Protein AF-A0A960T997-F1 (afdb_monomer_lite)

Structure (mmCIF, N/CA/C/O backbone):
data_AF-A0A960T997-F1
#
_entry.id   AF-A0A960T997-F1
#
loop_
_atom_site.group_PDB
_atom_site.id
_atom_site.type_symbol
_atom_site.label_atom_id
_atom_site.label_alt_id
_atom_site.label_comp_id
_atom_site.label_asym_id
_atom_site.label_entity_id
_atom_site.label_seq_id
_atom_site.pdbx_PDB_ins_code
_atom_site.Cartn_x
_atom_site.Cartn_y
_atom_site.Cartn_z
_atom_site.occupancy
_atom_site.B_iso_or_equiv
_atom_site.auth_seq_id
_atom_site.auth_comp_id
_atom_site.auth_asym_id
_atom_site.auth_atom_id
_atom_site.pdbx_PDB_model_num
ATOM 1 N N . ILE A 1 1 ? -21.407 12.676 2.598 1.00 53.62 1 ILE A N 1
ATOM 2 C CA . ILE A 1 1 ? -20.716 12.874 3.896 1.00 53.62 1 ILE A CA 1
ATOM 3 C C . ILE A 1 1 ? -20.588 14.382 4.085 1.00 53.62 1 ILE A C 1
ATOM 5 O O . ILE A 1 1 ? -20.083 15.021 3.170 1.00 53.62 1 ILE A O 1
ATOM 9 N N . SER A 1 2 ? -21.159 14.974 5.143 1.00 52.00 2 SER A N 1
ATOM 10 C CA . SER A 1 2 ? -21.039 16.430 5.353 1.00 52.00 2 SER A CA 1
ATOM 11 C C . SER A 1 2 ? -19.578 16.793 5.656 1.00 52.00 2 SER A C 1
ATOM 13 O O . SER A 1 2 ? -18.832 15.952 6.157 1.00 52.00 2 SER A O 1
ATOM 15 N N . ALA A 1 3 ? -19.161 18.021 5.343 1.00 58.75 3 ALA A N 1
ATOM 16 C CA . ALA A 1 3 ? -17.779 18.471 5.541 1.00 58.75 3 ALA A CA 1
ATOM 17 C C . ALA A 1 3 ? -17.319 18.430 7.017 1.00 58.75 3 ALA A C 1
ATOM 19 O O . ALA A 1 3 ? -16.116 18.338 7.264 1.00 58.75 3 ALA A O 1
ATOM 20 N N . ASP A 1 4 ? -18.272 18.418 7.957 1.00 65.69 4 ASP A N 1
ATOM 21 C CA . ASP A 1 4 ? -18.051 18.455 9.408 1.00 65.69 4 ASP A CA 1
ATOM 22 C C . ASP A 1 4 ? -18.004 17.076 10.084 1.00 65.69 4 ASP A C 1
ATOM 24 O O . ASP A 1 4 ? -17.748 16.995 11.285 1.00 65.69 4 ASP A O 1
ATOM 28 N N . LYS A 1 5 ? -18.252 15.972 9.363 1.00 75.50 5 LYS A N 1
ATOM 29 C CA . LYS A 1 5 ? -18.094 14.637 9.963 1.00 75.50 5 LYS A CA 1
ATOM 30 C C . LYS A 1 5 ? -16.604 14.299 10.102 1.00 75.50 5 LYS A C 1
ATOM 32 O O . LYS A 1 5 ? -15.865 14.350 9.117 1.00 75.50 5 LYS A O 1
ATOM 37 N N . ASP A 1 6 ? -16.178 13.923 11.314 1.00 88.44 6 ASP A N 1
ATOM 38 C CA . ASP A 1 6 ? -14.849 13.348 11.582 1.00 88.44 6 ASP A CA 1
ATOM 39 C C . ASP A 1 6 ? -14.784 11.952 10.953 1.00 88.44 6 ASP A C 1
ATOM 41 O O . ASP A 1 6 ? -15.118 10.941 11.574 1.00 88.44 6 ASP A O 1
ATOM 45 N N . VAL A 1 7 ? -14.439 11.929 9.665 1.00 92.00 7 VAL A N 1
ATOM 46 C CA . VAL A 1 7 ? -14.219 10.707 8.897 1.00 92.00 7 VAL A CA 1
ATOM 47 C C . VAL A 1 7 ? -12.728 10.460 8.755 1.00 92.00 7 VAL A C 1
ATOM 49 O O . VAL A 1 7 ? -11.980 11.324 8.286 1.00 92.00 7 VAL A O 1
ATOM 52 N N . ARG A 1 8 ? -12.321 9.244 9.113 1.00 94.69 8 ARG A N 1
ATOM 53 C CA . ARG A 1 8 ? -10.965 8.723 8.924 1.00 94.69 8 ARG A CA 1
ATOM 54 C C . ARG A 1 8 ? -10.997 7.533 7.989 1.00 94.69 8 ARG A C 1
ATOM 56 O O . ARG A 1 8 ? -12.048 6.928 7.790 1.00 94.69 8 ARG A O 1
ATOM 63 N N . PHE A 1 9 ? -9.845 7.185 7.438 1.00 96.06 9 PHE A N 1
ATOM 64 C CA . PHE A 1 9 ? -9.736 6.043 6.543 1.00 96.06 9 PHE A CA 1
ATOM 65 C C . PHE A 1 9 ? -8.795 4.989 7.103 1.00 96.06 9 PHE A C 1
ATOM 67 O O . PHE A 1 9 ? -7.850 5.292 7.835 1.00 96.06 9 PHE A O 1
ATOM 74 N N . HIS A 1 10 ? -9.084 3.737 6.772 1.00 97.50 10 HIS A N 1
ATOM 75 C CA . HIS A 1 10 ? -8.342 2.601 7.282 1.00 97.50 10 HIS A CA 1
ATOM 76 C C . HIS A 1 10 ? -8.183 1.525 6.215 1.00 97.50 10 HIS A C 1
ATOM 78 O O . HIS A 1 10 ? -9.168 1.090 5.619 1.00 97.50 10 HIS A O 1
ATOM 84 N N . LEU A 1 11 ? -6.948 1.089 5.991 1.00 98.25 11 LEU A N 1
ATOM 85 C CA . LEU A 1 11 ? -6.629 -0.082 5.184 1.00 98.25 11 LEU A CA 1
ATOM 86 C C . LEU A 1 11 ? -6.352 -1.264 6.107 1.00 98.25 11 LEU A C 1
ATOM 88 O O . LEU A 1 11 ? -5.474 -1.176 6.952 1.00 98.25 11 LEU A O 1
ATOM 92 N N . LEU A 1 12 ? -7.040 -2.380 5.909 1.00 98.50 12 LEU A N 1
ATOM 93 C CA . LEU A 1 12 ? -6.682 -3.655 6.523 1.00 98.50 12 LEU A CA 1
ATOM 94 C C . LEU A 1 12 ? -6.048 -4.550 5.466 1.00 98.50 12 LEU A C 1
ATOM 96 O O . LEU A 1 12 ? -6.676 -4.800 4.442 1.00 98.50 12 LEU A O 1
ATOM 100 N N . VAL A 1 13 ? -4.843 -5.052 5.710 1.00 98.69 13 VAL A N 1
ATOM 101 C CA . VAL A 1 13 ? -4.115 -5.939 4.798 1.00 98.69 13 VAL A CA 1
ATOM 102 C C . VAL A 1 13 ? -3.980 -7.323 5.412 1.00 98.69 13 VAL A C 1
ATOM 104 O O . VAL A 1 13 ? -3.355 -7.490 6.455 1.00 98.69 13 VAL A O 1
ATOM 107 N N . ASP A 1 14 ? -4.534 -8.320 4.726 1.00 98.56 14 ASP A N 1
ATOM 108 C CA . ASP A 1 14 ? -4.366 -9.736 5.040 1.00 98.56 14 ASP A CA 1
ATOM 109 C C . ASP A 1 14 ? -3.203 -10.293 4.219 1.00 98.56 14 ASP A C 1
ATOM 111 O O . ASP A 1 14 ? -3.314 -10.508 3.003 1.00 98.56 14 ASP A O 1
ATOM 115 N N . VAL A 1 15 ? -2.088 -10.543 4.904 1.00 98.25 15 VAL A N 1
ATOM 116 C CA . VAL A 1 15 ? -0.882 -11.097 4.288 1.00 98.25 15 VAL A CA 1
ATOM 117 C C . VAL A 1 15 ? -1.151 -12.478 3.693 1.00 98.25 15 VAL A C 1
ATOM 119 O O . VAL A 1 15 ? -0.676 -12.760 2.600 1.00 98.25 15 VAL A O 1
ATOM 122 N N . SER A 1 16 ? -1.936 -13.338 4.347 1.00 97.25 16 SER A N 1
ATOM 123 C CA . SER A 1 16 ? -2.195 -14.705 3.870 1.00 97.25 16 SER A CA 1
ATOM 124 C C . SER A 1 16 ? -2.991 -14.773 2.566 1.00 97.25 16 SER A C 1
ATOM 126 O O . SER A 1 16 ? -2.920 -15.780 1.860 1.00 97.25 16 SER A O 1
ATOM 128 N N . ARG A 1 17 ? -3.747 -13.717 2.244 1.00 97.31 17 ARG A N 1
ATOM 129 C CA . ARG A 1 17 ? -4.619 -13.651 1.061 1.00 97.31 17 ARG A CA 1
ATOM 130 C C . ARG A 1 17 ? -4.133 -12.677 -0.002 1.00 97.31 17 ARG A C 1
ATOM 132 O O . ARG A 1 17 ? -4.782 -12.582 -1.041 1.00 97.31 17 ARG A O 1
ATOM 139 N N . SER A 1 18 ? -3.048 -11.942 0.252 1.00 98.25 18 SER A N 1
ATOM 140 C CA . SER A 1 18 ? -2.597 -10.854 -0.623 1.00 98.25 18 SER A CA 1
ATOM 141 C C . SE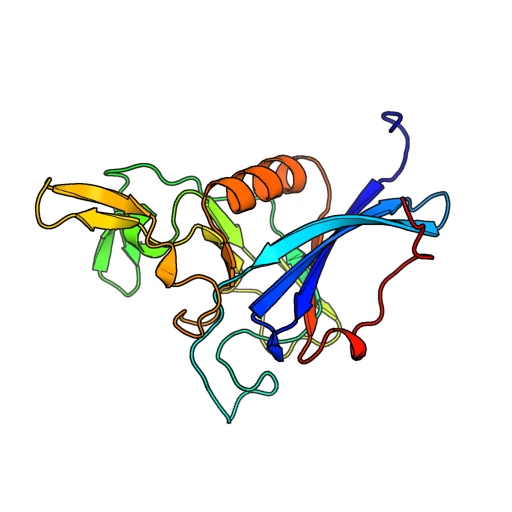R A 1 18 ? -3.740 -9.888 -0.960 1.00 98.25 18 SER A C 1
ATOM 143 O O . SER A 1 18 ? -3.946 -9.515 -2.118 1.00 98.25 18 SER A O 1
ATOM 145 N N . ARG A 1 19 ? -4.527 -9.514 0.058 1.00 98.56 19 ARG A N 1
ATOM 146 C CA . ARG A 1 19 ? -5.746 -8.713 -0.105 1.00 98.56 19 ARG A CA 1
ATOM 147 C C . ARG A 1 19 ? -5.804 -7.578 0.905 1.00 98.56 19 ARG A C 1
ATOM 149 O O . ARG A 1 19 ? -5.392 -7.741 2.050 1.00 98.56 19 ARG A O 1
ATOM 156 N N . ALA A 1 20 ? -6.350 -6.448 0.476 1.00 98.62 20 ALA A N 1
ATOM 157 C CA . ALA A 1 20 ? -6.620 -5.301 1.323 1.00 98.62 20 ALA A CA 1
ATOM 158 C C . ALA A 1 20 ? -8.110 -4.936 1.316 1.00 98.62 20 ALA A C 1
ATOM 160 O O . ALA A 1 20 ? -8.793 -5.097 0.303 1.00 98.62 20 ALA A O 1
ATOM 161 N N . TRP A 1 21 ? -8.602 -4.418 2.434 1.00 98.25 21 TRP A N 1
ATOM 162 C CA . TRP A 1 21 ? -9.939 -3.859 2.604 1.00 98.25 21 TRP A CA 1
ATOM 163 C C . TRP A 1 21 ? -9.799 -2.409 3.011 1.00 98.25 21 TRP A C 1
ATOM 165 O O . TRP A 1 21 ? -8.987 -2.079 3.872 1.00 98.25 21 TRP A O 1
ATOM 175 N N . PHE A 1 22 ? -10.595 -1.550 2.397 1.00 97.62 22 PHE A N 1
ATOM 176 C CA . PHE A 1 22 ? -10.519 -0.124 2.612 1.00 97.62 22 PHE A CA 1
ATOM 177 C C . PHE A 1 22 ? -11.810 0.405 3.182 1.00 97.62 22 PHE A C 1
ATOM 179 O O . PHE A 1 22 ? -12.880 0.234 2.599 1.00 97.62 22 PHE A O 1
ATOM 186 N N . TYR A 1 23 ? -11.688 1.042 4.334 1.00 97.12 23 TYR A N 1
ATOM 187 C CA . TYR A 1 23 ? -12.806 1.439 5.155 1.00 97.12 23 TYR A CA 1
ATOM 188 C C . TYR A 1 23 ? -12.841 2.950 5.349 1.00 97.12 23 TYR A C 1
ATOM 190 O O . TYR A 1 23 ? -11.808 3.579 5.588 1.00 97.12 23 TYR A O 1
ATOM 198 N N . ALA A 1 24 ? -14.051 3.510 5.333 1.00 95.31 24 ALA A N 1
ATOM 199 C CA . ALA A 1 24 ? -14.335 4.786 5.978 1.00 95.31 24 ALA A CA 1
ATOM 200 C C . ALA A 1 24 ? -14.780 4.529 7.420 1.00 95.31 24 ALA A C 1
ATOM 202 O O . ALA A 1 24 ? -15.635 3.677 7.673 1.00 95.31 24 ALA A O 1
ATOM 203 N N . LEU A 1 25 ? -14.220 5.296 8.347 1.00 94.88 25 LEU A N 1
ATOM 204 C CA . LEU A 1 25 ? -14.544 5.286 9.765 1.00 94.88 25 LEU A CA 1
ATOM 205 C C . LEU A 1 25 ? -15.247 6.591 10.109 1.00 94.88 25 LEU A C 1
ATOM 207 O O . LEU A 1 25 ? -14.640 7.659 10.059 1.00 94.88 25 LEU A O 1
ATOM 211 N N . ASP A 1 26 ? -16.522 6.499 10.455 1.00 93.12 26 ASP A N 1
ATOM 212 C CA . ASP A 1 26 ? -17.286 7.601 11.018 1.00 93.12 26 ASP A CA 1
ATOM 213 C C . ASP A 1 26 ? -17.056 7.633 12.528 1.00 93.12 26 ASP A C 1
ATOM 215 O O . ASP A 1 26 ? -17.610 6.820 13.273 1.00 93.12 26 ASP A O 1
ATOM 219 N N . MET A 1 27 ? -16.207 8.556 12.978 1.00 89.81 27 MET A N 1
ATOM 220 C CA . MET A 1 27 ? -15.816 8.640 14.384 1.00 89.81 27 MET A CA 1
ATOM 221 C C . MET A 1 27 ? -16.942 9.179 15.272 1.00 89.81 27 MET A C 1
ATOM 223 O O . MET A 1 27 ? -16.939 8.912 16.473 1.00 89.81 27 MET A O 1
ATOM 227 N N . GLY A 1 28 ? -17.907 9.906 14.701 1.00 89.94 28 GLY A N 1
ATOM 228 C CA . GLY A 1 28 ? -19.057 10.421 15.443 1.00 89.94 28 GLY A CA 1
ATOM 229 C C . GLY A 1 28 ? -20.039 9.310 15.799 1.00 89.94 28 GLY A C 1
ATOM 230 O O . GLY A 1 28 ? -20.428 9.176 16.956 1.00 89.94 28 GLY A O 1
ATOM 231 N N . ASP A 1 29 ? -20.377 8.480 14.812 1.00 89.88 29 ASP A N 1
ATOM 232 C CA . ASP A 1 29 ? -21.342 7.388 14.982 1.00 89.88 29 ASP A CA 1
ATOM 233 C C . ASP A 1 29 ? -20.681 6.052 15.378 1.00 89.88 29 ASP A C 1
ATOM 235 O O . ASP A 1 29 ? -21.383 5.066 15.585 1.00 89.88 29 ASP A O 1
ATOM 239 N N . GLN A 1 30 ? -19.343 6.003 15.457 1.00 92.06 30 GLN A N 1
ATOM 240 C CA . GLN A 1 30 ? -18.547 4.782 15.657 1.00 92.06 30 GLN A CA 1
ATOM 241 C C . GLN A 1 30 ? -18.882 3.686 14.634 1.00 92.06 30 GLN A C 1
ATOM 243 O O . GLN A 1 30 ? -18.938 2.500 14.959 1.00 92.06 30 GLN A O 1
ATOM 248 N N . LYS A 1 31 ? -19.091 4.088 13.377 1.00 94.81 31 LYS A N 1
ATOM 249 C CA . LYS A 1 31 ? -19.452 3.192 12.271 1.00 94.81 31 LYS A CA 1
ATOM 250 C C . LYS A 1 31 ? -18.292 3.002 11.314 1.00 94.81 31 LYS A C 1
ATOM 252 O O . LYS A 1 31 ? -17.550 3.938 11.021 1.00 94.81 31 LYS A O 1
ATOM 257 N N . ARG A 1 32 ? -18.183 1.797 10.772 1.00 95.44 32 ARG A N 1
ATOM 258 C CA . ARG A 1 32 ? -17.227 1.428 9.735 1.00 95.44 32 ARG A CA 1
ATOM 259 C C . ARG A 1 32 ? -17.971 0.989 8.481 1.00 95.44 32 ARG A C 1
ATOM 261 O O . ARG A 1 32 ? -18.870 0.157 8.551 1.00 95.44 32 ARG A O 1
ATOM 268 N N . TYR A 1 33 ? -17.546 1.508 7.335 1.00 96.00 33 TYR A N 1
ATOM 269 C CA . TYR A 1 33 ? -18.117 1.186 6.029 1.00 96.00 33 TYR A CA 1
ATOM 270 C C . TYR A 1 33 ? -17.026 0.635 5.122 1.00 96.00 33 TYR A C 1
ATOM 272 O O . TYR A 1 33 ? -16.025 1.318 4.894 1.00 96.00 33 TYR A O 1
ATOM 280 N N . LEU A 1 34 ? -17.206 -0.582 4.605 1.00 96.31 34 LEU A N 1
ATOM 281 C CA . LEU A 1 34 ? -16.314 -1.138 3.590 1.00 96.31 34 LEU A CA 1
ATOM 282 C C . LEU A 1 34 ? -16.552 -0.412 2.264 1.00 96.31 34 LEU A C 1
ATOM 284 O O . LEU A 1 34 ? -17.630 -0.506 1.689 1.00 96.31 34 LEU A O 1
ATOM 288 N N . LEU A 1 35 ? -15.542 0.301 1.779 1.00 95.88 35 LEU A N 1
ATOM 289 C CA . LEU A 1 35 ? -15.613 1.043 0.522 1.00 95.88 35 LEU A CA 1
ATOM 290 C C . LEU A 1 35 ? -15.205 0.167 -0.656 1.00 95.88 35 LEU A C 1
ATOM 292 O O . LEU A 1 35 ? -15.866 0.162 -1.693 1.00 95.88 35 LEU A O 1
ATOM 296 N N . LYS A 1 36 ? -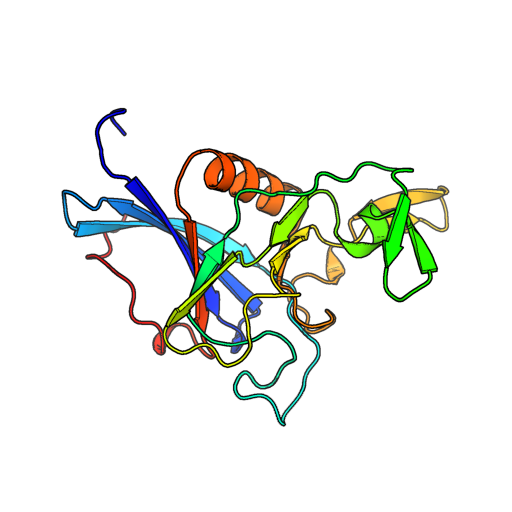14.090 -0.554 -0.505 1.00 97.31 36 LYS A N 1
ATOM 297 C CA . LYS A 1 36 ? -13.501 -1.355 -1.578 1.00 97.31 36 LYS A CA 1
ATOM 298 C C . LYS A 1 36 ? -12.568 -2.421 -1.024 1.00 97.31 36 LYS A C 1
ATOM 300 O O . LYS A 1 36 ? -12.070 -2.321 0.096 1.00 97.31 36 LYS A O 1
ATOM 305 N N . THR A 1 37 ? -12.312 -3.438 -1.837 1.00 98.12 37 THR A N 1
ATOM 306 C CA . THR A 1 37 ? -11.246 -4.410 -1.591 1.00 98.12 37 THR A CA 1
ATOM 307 C C . THR A 1 37 ? -10.276 -4.435 -2.757 1.00 98.12 37 THR A C 1
ATOM 309 O O . THR A 1 37 ? -10.719 -4.353 -3.902 1.00 98.12 37 THR A O 1
ATOM 312 N N . TYR A 1 38 ? -8.999 -4.645 -2.470 1.00 98.50 38 TYR A N 1
ATOM 313 C CA . TYR A 1 38 ? -7.921 -4.658 -3.452 1.00 98.50 38 TYR A CA 1
ATOM 314 C C . TYR A 1 38 ? -7.154 -5.973 -3.393 1.00 98.50 38 TYR A C 1
ATOM 316 O O . TYR A 1 38 ? -6.921 -6.501 -2.306 1.00 98.50 38 TYR A O 1
ATOM 324 N N . ASN A 1 39 ? -6.705 -6.466 -4.543 1.00 98.50 39 ASN A N 1
ATOM 325 C CA . ASN A 1 39 ? -5.600 -7.420 -4.564 1.00 98.50 39 ASN A CA 1
ATOM 326 C C . ASN A 1 39 ? -4.298 -6.629 -4.427 1.00 98.50 39 ASN A C 1
ATOM 328 O O . ASN A 1 39 ? -4.164 -5.563 -5.026 1.00 98.50 39 ASN A O 1
ATOM 332 N N . VAL A 1 40 ? -3.340 -7.149 -3.664 1.00 98.75 40 VAL A N 1
ATOM 333 C CA . VAL A 1 40 ? -2.062 -6.471 -3.421 1.00 98.75 40 VAL A CA 1
ATOM 334 C C . VAL A 1 40 ? -0.879 -7.394 -3.675 1.00 98.75 40 VAL A C 1
ATOM 336 O O . VAL A 1 40 ? -0.987 -8.609 -3.551 1.00 98.75 40 VAL A O 1
ATOM 339 N N . GLY A 1 41 ? 0.261 -6.834 -4.069 1.00 98.69 41 GLY A N 1
ATOM 340 C CA . GLY A 1 41 ? 1.546 -7.535 -4.042 1.00 98.69 41 GLY A CA 1
ATOM 341 C C . GLY A 1 41 ? 2.241 -7.314 -2.699 1.00 98.69 41 GLY A C 1
ATOM 342 O O . GLY A 1 41 ? 2.167 -6.221 -2.139 1.00 98.69 41 GLY A O 1
ATOM 343 N N . LEU A 1 42 ? 2.918 -8.333 -2.184 1.00 98.69 42 LEU A N 1
ATOM 344 C CA . LEU A 1 42 ? 3.553 -8.328 -0.865 1.00 98.69 42 LEU A CA 1
ATOM 345 C C . LEU A 1 42 ? 5.047 -8.649 -0.954 1.00 98.69 42 LEU A C 1
ATOM 347 O O . LEU A 1 42 ? 5.579 -8.988 -2.015 1.00 98.69 42 LEU A O 1
ATOM 351 N N . GLY A 1 43 ? 5.725 -8.526 0.185 1.00 98.25 4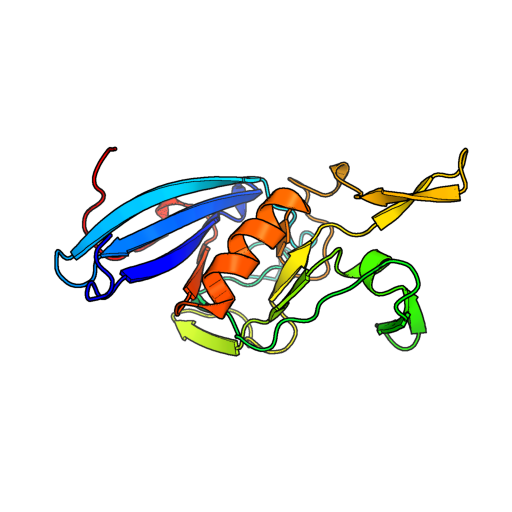3 GLY A N 1
ATOM 352 C CA . GLY A 1 43 ? 7.135 -8.846 0.353 1.00 98.25 43 GLY A CA 1
ATOM 353 C C . GLY A 1 43 ? 7.436 -10.310 0.072 1.00 98.25 43 GLY A C 1
ATOM 354 O O . GLY A 1 43 ? 6.592 -11.171 0.296 1.00 98.25 43 GLY A O 1
ATOM 355 N N . ARG A 1 44 ? 8.651 -10.618 -0.385 1.00 98.31 44 ARG A N 1
ATOM 356 C CA . ARG A 1 44 ? 9.081 -12.006 -0.619 1.00 98.31 44 ARG A CA 1
ATOM 357 C C . ARG A 1 44 ? 8.904 -12.891 0.619 1.00 98.31 44 ARG A C 1
ATOM 359 O O . ARG A 1 44 ? 9.006 -12.381 1.740 1.00 98.31 44 ARG A O 1
ATOM 366 N N . PRO A 1 45 ? 8.682 -14.209 0.450 1.00 98.06 45 PRO A N 1
ATOM 367 C CA . PRO A 1 45 ? 8.604 -15.129 1.574 1.00 98.06 45 PRO A CA 1
ATOM 368 C C . PRO A 1 45 ? 9.861 -15.043 2.437 1.00 98.06 45 PRO A C 1
ATOM 370 O O . PRO A 1 45 ? 10.985 -15.063 1.937 1.00 98.06 45 PRO A O 1
ATOM 373 N N . ASN A 1 46 ? 9.654 -14.951 3.743 1.00 97.44 46 ASN A N 1
ATOM 374 C CA . ASN A 1 46 ? 10.716 -14.934 4.729 1.00 97.44 46 ASN A CA 1
ATOM 375 C C . ASN A 1 46 ? 10.196 -15.578 6.024 1.00 97.44 46 ASN A C 1
ATOM 377 O O . ASN A 1 46 ? 9.568 -14.896 6.837 1.00 97.44 46 ASN A O 1
ATOM 381 N N . PRO A 1 47 ? 10.441 -16.884 6.228 1.00 94.62 47 PRO A N 1
ATOM 382 C CA . PRO A 1 47 ? 9.923 -17.617 7.382 1.00 94.62 47 PRO A CA 1
ATOM 383 C C . PRO A 1 47 ? 10.446 -17.132 8.738 1.00 94.62 47 PRO A C 1
ATOM 385 O O . PRO A 1 47 ? 9.852 -17.473 9.757 1.00 94.62 47 PRO A O 1
ATOM 388 N N . SER A 1 48 ? 11.547 -16.369 8.777 1.00 95.31 48 SER A N 1
ATOM 389 C CA . SER A 1 48 ? 12.056 -15.803 10.031 1.00 95.31 48 SER A CA 1
ATOM 390 C C . SER A 1 48 ? 11.279 -14.565 10.488 1.00 95.31 48 SER A C 1
ATOM 392 O O . SER A 1 48 ? 11.364 -14.199 11.660 1.00 95.31 48 SER A O 1
ATOM 394 N N . ASN A 1 49 ? 10.492 -13.945 9.601 1.00 94.44 49 ASN A N 1
ATOM 395 C CA . ASN A 1 49 ? 9.644 -12.810 9.943 1.00 94.44 49 ASN A CA 1
ATOM 396 C C . ASN A 1 49 ? 8.293 -13.281 10.515 1.00 94.44 49 ASN A C 1
ATOM 398 O O . ASN A 1 49 ? 7.723 -14.251 10.009 1.00 94.44 49 ASN A O 1
ATOM 402 N N . PRO A 1 50 ? 7.700 -12.565 11.492 1.00 94.31 50 PRO A N 1
ATOM 403 C CA . PRO A 1 50 ? 6.397 -12.927 12.067 1.00 94.31 50 PRO A CA 1
ATOM 404 C C . PRO A 1 50 ? 5.250 -13.047 11.047 1.00 94.31 50 PRO A C 1
ATOM 406 O O . PRO A 1 50 ? 4.380 -13.913 11.183 1.00 94.31 50 PRO A O 1
ATOM 409 N N . SER A 1 51 ? 5.263 -12.218 9.998 1.00 94.88 51 SER A N 1
ATOM 410 C CA . SER A 1 51 ? 4.305 -12.272 8.884 1.00 94.88 51 SER A CA 1
ATOM 411 C C . SER A 1 51 ? 4.490 -13.493 7.976 1.00 94.88 51 SER A C 1
ATOM 413 O O . SER A 1 51 ? 3.581 -13.832 7.223 1.00 94.88 51 SER A O 1
ATOM 415 N N . GLY A 1 52 ? 5.650 -14.156 8.022 1.00 96.69 52 GLY A N 1
ATOM 416 C CA . GLY A 1 52 ? 6.078 -15.156 7.040 1.00 96.69 52 GLY A CA 1
ATOM 417 C C . GLY A 1 52 ? 6.619 -14.559 5.733 1.00 96.69 52 GLY A C 1
ATOM 418 O O . GLY A 1 52 ? 6.957 -15.308 4.815 1.00 96.69 52 GLY A O 1
ATOM 419 N N . CYS A 1 53 ? 6.721 -13.230 5.629 1.00 97.88 53 CYS A N 1
ATOM 420 C CA . CYS A 1 53 ? 7.253 -12.525 4.463 1.00 97.88 53 CYS A CA 1
ATOM 421 C C . CYS A 1 53 ? 8.014 -11.247 4.852 1.00 97.88 53 CYS A C 1
ATOM 423 O O . CYS A 1 53 ? 8.120 -10.894 6.024 1.00 97.88 53 CYS A O 1
ATOM 425 N N . LEU A 1 54 ? 8.589 -10.544 3.876 1.00 98.06 54 LEU A N 1
ATOM 426 C CA . LEU A 1 54 ? 9.286 -9.278 4.128 1.00 98.06 54 LEU A CA 1
ATOM 427 C C . LEU A 1 54 ? 8.346 -8.123 4.498 1.00 98.06 54 LEU A C 1
ATOM 429 O O . LEU A 1 54 ? 8.807 -7.147 5.082 1.00 98.06 54 LEU A O 1
ATOM 433 N N . THR A 1 55 ? 7.047 -8.221 4.196 1.00 98.50 55 THR A N 1
ATOM 434 C CA . THR A 1 55 ? 6.077 -7.209 4.631 1.00 98.50 55 THR A CA 1
ATOM 435 C C . THR A 1 55 ? 5.879 -7.292 6.143 1.00 98.50 55 THR A C 1
ATOM 437 O O . THR A 1 55 ? 5.651 -8.393 6.659 1.00 98.50 55 THR A O 1
ATOM 440 N N . PRO A 1 56 ? 5.986 -6.170 6.874 1.00 98.19 56 PRO A N 1
ATOM 441 C CA . PRO A 1 56 ? 5.847 -6.176 8.323 1.00 98.19 56 PRO A CA 1
ATOM 442 C C . PRO A 1 56 ? 4.388 -6.354 8.750 1.00 98.19 56 PRO A C 1
ATOM 444 O O . PRO A 1 56 ? 3.473 -6.053 7.991 1.00 98.19 56 PRO A O 1
ATOM 447 N N . LEU A 1 57 ? 4.180 -6.829 9.978 1.00 98.56 57 LEU A N 1
ATOM 448 C CA . LEU A 1 57 ? 2.883 -6.783 10.651 1.00 98.56 57 LEU A CA 1
ATOM 449 C C . LEU A 1 57 ? 2.773 -5.528 11.516 1.00 98.56 57 LEU A C 1
ATOM 451 O O . LEU A 1 57 ? 3.787 -4.976 11.953 1.00 98.56 57 LEU A O 1
ATOM 455 N N . GLY A 1 58 ? 1.537 -5.156 11.826 1.00 98.06 58 GLY A N 1
ATOM 456 C CA . GLY A 1 58 ? 1.185 -4.102 12.767 1.00 98.06 58 GLY A CA 1
ATOM 457 C C . GLY A 1 58 ? 0.451 -2.942 12.114 1.00 98.06 58 GLY A C 1
ATOM 458 O O . GLY A 1 58 ? 0.186 -2.934 10.911 1.00 98.06 58 GLY A O 1
ATOM 459 N N . THR A 1 59 ? 0.141 -1.949 12.937 1.00 98.44 59 THR A N 1
ATOM 460 C CA . THR A 1 59 ? -0.620 -0.774 12.537 1.00 98.44 59 THR A CA 1
ATOM 461 C C . THR A 1 59 ? 0.306 0.423 12.357 1.00 98.44 59 THR A C 1
ATOM 463 O O . THR A 1 59 ? 1.069 0.767 13.263 1.00 98.44 59 THR A O 1
ATOM 466 N N . TYR A 1 60 ? 0.205 1.089 11.211 1.00 98.50 60 TYR A N 1
ATOM 467 C CA . TYR A 1 60 ? 1.022 2.238 10.828 1.00 98.50 60 TYR A CA 1
ATOM 468 C C . TYR A 1 60 ? 0.145 3.411 10.370 1.00 98.50 60 TYR A C 1
ATOM 470 O O . TYR A 1 60 ? -0.979 3.226 9.897 1.00 98.50 60 TYR A O 1
ATOM 478 N N . GLU A 1 61 ? 0.656 4.633 10.493 1.00 97.94 61 GLU A N 1
ATOM 479 C CA . GLU A 1 61 ? 0.074 5.809 9.832 1.00 97.94 61 GLU A CA 1
ATOM 480 C C . GLU A 1 61 ? 0.644 5.945 8.417 1.00 97.94 61 GLU A C 1
ATOM 482 O O . GLU A 1 61 ? 1.850 5.778 8.221 1.00 97.94 61 GLU A O 1
ATOM 487 N N . LEU A 1 62 ? -0.200 6.273 7.436 1.00 97.81 62 LEU A N 1
ATOM 488 C CA . LEU A 1 62 ? 0.268 6.642 6.101 1.00 97.81 62 LEU A CA 1
ATOM 489 C C . LEU A 1 62 ? 0.678 8.117 6.075 1.00 97.81 62 LEU A C 1
ATOM 491 O O . LEU A 1 62 ? -0.081 8.982 6.511 1.00 97.81 62 LEU A O 1
ATOM 495 N N . GLY A 1 63 ? 1.872 8.393 5.553 1.00 94.44 63 GLY A N 1
ATOM 496 C CA . GLY A 1 63 ? 2.421 9.743 5.466 1.00 94.44 63 GLY A CA 1
ATOM 497 C C . GLY A 1 63 ? 1.815 10.580 4.343 1.00 94.44 63 GLY A C 1
ATOM 498 O O . GLY A 1 63 ? 1.427 10.068 3.293 1.00 94.44 63 GLY A O 1
ATOM 499 N N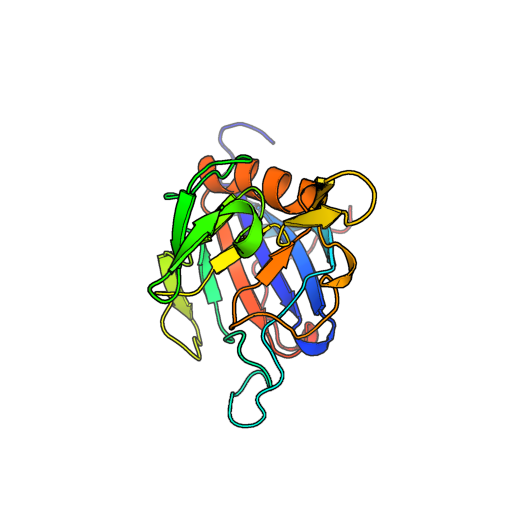 . ASP A 1 64 ? 1.798 11.896 4.548 1.00 87.75 64 ASP A N 1
ATOM 500 C CA . ASP A 1 64 ? 1.329 12.894 3.576 1.00 87.75 64 ASP A CA 1
ATOM 501 C C . ASP A 1 64 ? 2.413 13.299 2.555 1.00 87.75 64 ASP A C 1
ATOM 503 O O . ASP A 1 64 ? 2.116 13.857 1.494 1.00 87.75 64 ASP A O 1
ATOM 507 N N . ARG A 1 65 ? 3.681 12.964 2.829 1.00 89.50 65 ARG A N 1
ATOM 508 C CA . ARG A 1 65 ? 4.832 13.176 1.937 1.00 89.50 65 ARG A CA 1
ATOM 509 C C . ARG A 1 65 ? 4.899 12.110 0.854 1.00 89.50 65 ARG A C 1
ATOM 511 O O . ARG A 1 65 ? 5.758 11.229 0.858 1.00 89.50 65 ARG A O 1
ATOM 518 N N . ILE A 1 66 ? 3.976 12.216 -0.088 1.00 91.12 66 ILE A N 1
ATOM 519 C CA . ILE A 1 66 ? 3.800 11.240 -1.158 1.00 91.12 66 ILE A CA 1
ATOM 520 C C . ILE A 1 66 ? 4.667 11.614 -2.356 1.00 91.12 66 ILE A C 1
ATOM 522 O O . ILE A 1 66 ? 4.621 12.741 -2.854 1.00 91.12 66 ILE A O 1
ATOM 526 N N . ALA A 1 67 ? 5.444 10.651 -2.849 1.00 93.25 67 ALA A N 1
ATOM 527 C CA . ALA A 1 67 ? 6.194 10.831 -4.081 1.00 93.25 67 ALA A CA 1
ATOM 528 C C . ALA A 1 67 ? 5.336 10.454 -5.296 1.00 93.25 67 ALA A C 1
ATOM 530 O O . ALA A 1 67 ? 4.644 9.434 -5.306 1.00 93.25 67 ALA A O 1
ATOM 531 N N . ILE A 1 68 ? 5.402 11.296 -6.327 1.00 94.69 68 ILE A N 1
ATOM 532 C CA . ILE A 1 68 ? 4.692 11.141 -7.597 1.00 94.69 68 ILE A CA 1
ATOM 533 C C . ILE A 1 68 ? 5.733 10.857 -8.673 1.00 94.69 68 ILE A C 1
ATOM 535 O O . ILE A 1 68 ? 6.619 11.683 -8.908 1.00 94.69 68 ILE A O 1
ATOM 539 N N . TYR A 1 69 ? 5.608 9.724 -9.358 1.00 95.12 69 TYR A N 1
ATOM 540 C CA . TYR A 1 69 ? 6.535 9.339 -10.415 1.00 95.12 69 TYR A CA 1
ATOM 541 C C . TYR A 1 69 ? 5.840 9.289 -11.769 1.00 95.12 69 TYR A C 1
ATOM 543 O O . TYR A 1 69 ? 4.696 8.863 -11.909 1.00 95.12 69 TYR A O 1
ATOM 551 N N . LYS A 1 70 ? 6.561 9.767 -12.780 1.00 92.94 70 LYS A N 1
ATOM 552 C CA . LYS A 1 70 ? 6.160 9.758 -14.187 1.00 92.94 70 LYS A CA 1
ATOM 553 C C . LYS A 1 70 ? 7.274 9.090 -15.000 1.00 92.94 70 LYS A C 1
ATOM 555 O O . LYS A 1 70 ? 8.415 9.074 -14.528 1.00 92.94 70 LYS A O 1
ATOM 560 N N . PRO A 1 71 ? 6.991 8.583 -16.211 1.00 93.25 71 PRO A N 1
ATOM 561 C CA . PRO A 1 71 ? 8.031 8.115 -17.124 1.00 93.25 71 PRO A CA 1
ATOM 562 C C . PRO A 1 71 ? 9.189 9.111 -17.236 1.00 93.25 71 PRO A C 1
ATOM 564 O O . PRO A 1 71 ? 8.956 10.324 -17.255 1.00 93.25 71 PRO A O 1
ATOM 567 N N . LYS A 1 72 ? 10.427 8.604 -17.318 1.00 92.56 72 LYS A N 1
ATOM 568 C CA . LYS A 1 72 ? 11.679 9.387 -17.373 1.00 92.56 72 LYS A CA 1
ATOM 569 C C . LYS A 1 72 ? 12.055 10.125 -16.080 1.00 92.56 72 LYS A C 1
ATOM 571 O O . LYS A 1 72 ? 13.132 10.723 -16.020 1.00 92.56 72 LYS A O 1
ATOM 576 N N . ALA A 1 73 ? 11.224 10.098 -15.035 1.00 94.31 73 ALA A N 1
ATOM 577 C CA . ALA A 1 73 ? 11.595 10.640 -13.731 1.00 94.31 73 ALA A CA 1
ATOM 578 C C . ALA A 1 73 ? 12.618 9.706 -13.068 1.00 94.31 73 ALA A C 1
ATOM 580 O O . ALA A 1 73 ? 12.300 8.566 -12.725 1.00 94.31 73 ALA A O 1
ATOM 581 N N . THR A 1 74 ? 13.852 10.187 -12.897 1.00 95.69 74 THR A N 1
ATOM 582 C CA . THR A 1 74 ? 14.951 9.387 -12.335 1.00 95.69 74 THR A CA 1
ATOM 583 C C . THR A 1 74 ? 15.223 9.719 -10.873 1.00 95.69 74 THR A C 1
ATOM 585 O O . THR A 1 74 ? 15.027 10.850 -10.432 1.00 95.69 74 THR A O 1
ATOM 588 N N . GLY A 1 75 ? 15.703 8.728 -10.128 1.00 94.50 75 GLY A N 1
ATOM 589 C CA . GLY A 1 75 ? 16.126 8.854 -8.738 1.00 94.50 75 GLY A CA 1
ATOM 590 C C . GLY A 1 75 ? 17.138 7.770 -8.380 1.00 94.50 75 GLY A C 1
ATOM 591 O O . GLY A 1 75 ? 17.532 6.981 -9.237 1.00 94.50 75 GLY A O 1
ATOM 592 N N . TRP A 1 76 ? 17.586 7.764 -7.127 1.00 94.19 76 TRP A N 1
ATOM 593 C CA . TRP A 1 76 ? 18.508 6.750 -6.619 1.00 94.19 76 TRP A CA 1
ATOM 594 C C . TRP A 1 76 ? 17.738 5.670 -5.865 1.00 94.19 76 TRP A C 1
ATOM 596 O O . TRP A 1 76 ? 17.000 5.979 -4.930 1.00 94.19 76 TRP A O 1
ATOM 606 N N . PHE A 1 77 ? 17.945 4.414 -6.241 1.00 92.06 77 PHE A N 1
ATOM 607 C CA . PHE A 1 77 ? 17.400 3.245 -5.561 1.00 92.06 77 PHE A CA 1
ATOM 608 C C . PHE A 1 77 ? 18.493 2.181 -5.471 1.00 92.06 77 PHE A C 1
ATOM 610 O O . PHE A 1 77 ? 19.151 1.893 -6.464 1.00 92.06 77 PHE A O 1
ATOM 617 N N . ASN A 1 78 ? 18.747 1.652 -4.270 1.00 90.31 78 ASN A N 1
ATOM 618 C CA . ASN A 1 78 ? 19.810 0.669 -4.008 1.00 90.31 78 ASN A CA 1
ATOM 619 C C . ASN A 1 78 ? 21.198 1.045 -4.570 1.00 90.31 78 ASN A C 1
ATOM 621 O O . ASN A 1 78 ? 21.964 0.187 -4.991 1.00 90.31 78 ASN A O 1
ATOM 625 N N . GLY A 1 79 ? 21.539 2.338 -4.552 1.00 93.50 79 GLY A N 1
ATOM 626 C CA . GLY A 1 79 ? 22.829 2.833 -5.044 1.00 93.50 79 GLY A CA 1
ATOM 627 C C . GLY A 1 79 ? 22.914 2.994 -6.564 1.00 93.50 79 GLY A C 1
ATOM 628 O O . GLY A 1 79 ? 23.961 3.394 -7.062 1.00 93.50 79 GLY A O 1
ATOM 629 N N . GLU A 1 80 ? 21.821 2.763 -7.291 1.00 95.69 80 GLU A N 1
ATOM 630 C CA . GLU A 1 80 ? 21.748 2.917 -8.741 1.00 95.69 80 GLU A CA 1
ATOM 631 C C . GLU A 1 80 ? 20.784 4.035 -9.134 1.00 95.69 80 GLU A C 1
ATOM 633 O O . GLU A 1 80 ? 19.774 4.287 -8.470 1.00 95.69 80 GLU A O 1
ATOM 638 N N . LYS A 1 81 ? 21.097 4.723 -10.236 1.00 96.38 81 LYS A N 1
ATOM 639 C CA . LYS A 1 81 ? 20.198 5.713 -10.823 1.00 96.38 81 LYS A CA 1
ATOM 640 C C . LYS A 1 81 ? 19.213 5.005 -11.748 1.00 96.38 81 LYS A C 1
ATOM 642 O O . LYS A 1 81 ? 19.614 4.493 -12.789 1.00 96.38 81 LYS A O 1
ATOM 647 N N . VAL A 1 82 ? 17.932 5.028 -11.396 1.00 95.50 82 VAL A N 1
ATOM 648 C CA . VAL A 1 82 ? 16.864 4.317 -12.115 1.00 95.50 82 VAL A CA 1
ATOM 649 C C . VAL A 1 82 ? 15.682 5.238 -12.402 1.00 95.50 82 VAL A C 1
ATOM 651 O O . VAL A 1 82 ? 15.539 6.294 -11.783 1.00 95.50 82 VAL A O 1
ATOM 654 N N . GLU A 1 83 ? 14.817 4.846 -13.337 1.00 96.25 8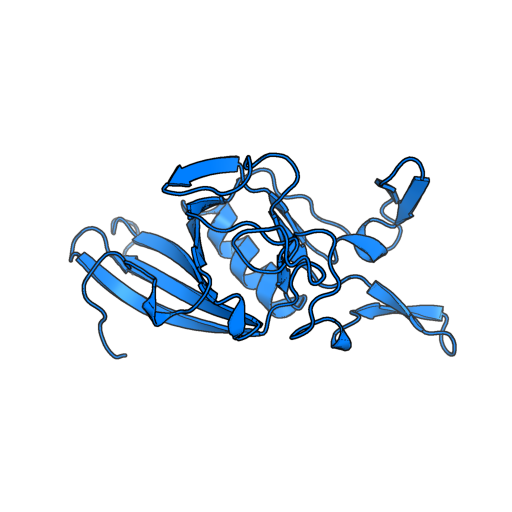3 GLU A N 1
ATOM 655 C CA . GLU A 1 83 ? 13.497 5.464 -13.474 1.00 96.25 83 GLU A CA 1
ATOM 656 C C . GLU A 1 83 ? 12.595 4.996 -12.334 1.00 96.25 83 GLU A C 1
ATOM 658 O O . GLU A 1 83 ? 12.298 3.811 -12.211 1.00 96.25 83 GLU A O 1
ATOM 663 N N . MET A 1 84 ? 12.138 5.926 -11.499 1.00 96.56 84 MET A N 1
ATOM 664 C CA . MET A 1 84 ? 11.452 5.587 -10.248 1.00 96.56 84 MET A CA 1
ATOM 665 C C . MET A 1 84 ? 10.116 4.880 -10.482 1.00 96.56 84 MET A C 1
ATOM 667 O O . MET A 1 84 ? 9.715 4.053 -9.669 1.00 96.56 84 MET A O 1
ATOM 671 N N . ILE A 1 85 ? 9.464 5.137 -11.621 1.00 97.06 85 ILE A N 1
ATOM 672 C CA . ILE A 1 85 ? 8.233 4.437 -12.010 1.00 97.06 85 ILE A CA 1
ATOM 673 C C . ILE A 1 85 ? 8.468 2.934 -12.249 1.00 97.06 85 ILE A C 1
ATOM 675 O O . ILE A 1 85 ? 7.576 2.130 -11.992 1.00 97.06 85 ILE A O 1
ATOM 679 N N . LYS A 1 86 ? 9.689 2.533 -12.643 1.00 96.62 86 LYS A N 1
ATOM 680 C CA . LYS A 1 86 ? 10.083 1.122 -12.788 1.00 96.62 86 LYS A CA 1
ATOM 681 C C . LYS A 1 86 ? 10.257 0.404 -11.442 1.00 96.62 86 LYS A C 1
ATOM 683 O O . LYS A 1 86 ? 10.390 -0.810 -11.412 1.00 96.62 86 LYS A O 1
ATOM 688 N N . VAL A 1 87 ? 10.246 1.138 -10.325 1.00 96.06 87 VAL A N 1
ATOM 689 C CA . VAL A 1 87 ? 10.386 0.581 -8.968 1.00 96.06 87 VAL A CA 1
ATOM 690 C C . VAL A 1 87 ? 9.094 0.742 -8.171 1.00 96.06 87 VAL A C 1
ATOM 692 O O . VAL A 1 87 ? 8.591 -0.216 -7.586 1.00 96.06 87 VAL A O 1
ATOM 695 N N . PHE A 1 88 ? 8.551 1.957 -8.155 1.00 96.81 88 PHE A N 1
ATOM 696 C CA . PHE A 1 88 ? 7.478 2.359 -7.250 1.00 96.81 88 PHE A CA 1
ATOM 697 C C . PHE A 1 88 ? 6.132 2.602 -7.941 1.00 96.81 88 PHE A C 1
ATOM 699 O O . PHE A 1 88 ? 5.172 2.997 -7.281 1.00 96.81 88 PHE A O 1
ATOM 706 N N . GLY A 1 89 ? 6.048 2.401 -9.258 1.00 97.44 89 GLY A N 1
ATOM 707 C CA . GLY A 1 89 ? 4.862 2.767 -10.025 1.00 97.44 89 GLY A CA 1
ATOM 708 C C . GLY A 1 89 ? 4.581 4.267 -9.940 1.00 97.44 89 GLY A C 1
ATOM 709 O O . GLY A 1 89 ? 5.496 5.075 -9.780 1.00 97.44 89 GLY A O 1
ATOM 710 N N . SER A 1 90 ? 3.315 4.667 -10.062 1.00 97.06 90 SER A N 1
ATOM 711 C CA . SER A 1 90 ? 2.951 6.087 -10.157 1.00 97.06 90 SER A CA 1
ATOM 712 C C . SER A 1 90 ? 3.030 6.850 -8.827 1.00 97.06 90 SER A C 1
ATOM 714 O O . SER A 1 90 ? 3.175 8.079 -8.832 1.00 97.06 90 SER A O 1
ATOM 716 N N . ARG A 1 91 ? 2.918 6.159 -7.687 1.00 97.38 91 ARG A N 1
ATOM 717 C CA . ARG A 1 91 ? 2.839 6.755 -6.345 1.00 97.38 91 ARG A CA 1
ATOM 718 C C . ARG A 1 91 ? 3.605 5.923 -5.328 1.00 97.38 91 ARG A C 1
ATOM 720 O O . ARG A 1 91 ? 3.500 4.702 -5.342 1.00 97.38 91 ARG A O 1
ATOM 727 N N . TRP A 1 92 ? 4.288 6.596 -4.406 1.00 97.44 92 TRP A N 1
ATOM 728 C CA . TRP A 1 92 ? 4.888 5.999 -3.211 1.00 97.44 92 TRP A CA 1
ATOM 729 C C . TRP A 1 92 ? 4.412 6.746 -1.962 1.00 97.44 92 TRP A C 1
ATOM 731 O O . TRP A 1 92 ? 4.700 7.936 -1.806 1.00 97.44 92 TRP A O 1
ATOM 741 N N . ILE A 1 93 ? 3.686 6.046 -1.089 1.00 98.12 93 ILE A N 1
ATOM 742 C CA . ILE A 1 93 ? 3.119 6.563 0.160 1.00 98.12 93 ILE A CA 1
ATOM 743 C C . ILE A 1 93 ? 3.844 5.866 1.322 1.00 98.12 93 ILE A C 1
ATOM 745 O O . ILE A 1 93 ? 3.655 4.661 1.520 1.00 98.12 93 ILE A O 1
ATOM 749 N N . PRO A 1 94 ? 4.702 6.574 2.075 1.00 97.81 94 PRO A N 1
ATOM 750 C CA . PRO A 1 94 ? 5.477 5.961 3.147 1.00 97.81 94 PRO A CA 1
ATOM 751 C C . PRO A 1 94 ? 4.604 5.639 4.364 1.00 97.81 94 PRO A C 1
ATOM 753 O O . PRO A 1 94 ? 3.577 6.279 4.600 1.00 97.81 94 PRO A O 1
ATOM 756 N N . PHE A 1 95 ? 5.056 4.694 5.185 1.00 98.25 95 PHE A N 1
ATOM 757 C CA . PHE A 1 95 ? 4.615 4.632 6.577 1.00 98.25 95 PHE A CA 1
ATOM 758 C C . PHE A 1 95 ? 5.316 5.753 7.350 1.00 98.25 95 PHE A C 1
ATOM 760 O O . PHE A 1 95 ? 6.545 5.822 7.367 1.00 98.25 95 PHE A O 1
ATOM 767 N N . GLU A 1 96 ? 4.538 6.640 7.965 1.00 97.19 96 GLU A N 1
ATOM 768 C CA . GLU A 1 96 ? 5.061 7.805 8.689 1.00 97.19 96 GLU A CA 1
ATOM 769 C C . GLU A 1 96 ? 5.491 7.429 10.108 1.00 97.19 96 GLU A C 1
ATOM 771 O O . GLU A 1 96 ? 6.581 7.793 10.548 1.00 97.19 96 GLU A O 1
ATOM 776 N N . LYS A 1 97 ? 4.647 6.672 10.822 1.00 97.69 97 LYS A N 1
ATOM 777 C CA . LYS A 1 97 ? 4.909 6.241 12.200 1.00 97.69 97 LYS A CA 1
ATOM 778 C C . LYS A 1 97 ? 4.256 4.907 12.541 1.00 97.69 97 LYS A C 1
ATOM 780 O O . LYS A 1 97 ? 3.232 4.527 11.969 1.00 97.69 97 LYS A O 1
ATOM 785 N N . GLU A 1 98 ? 4.838 4.231 13.520 1.00 98.38 98 GLU A N 1
ATOM 786 C CA . GLU A 1 98 ? 4.289 3.066 14.202 1.00 98.38 98 GLU A CA 1
ATOM 787 C C . GLU A 1 98 ? 3.123 3.484 15.109 1.00 98.38 98 GLU A C 1
ATOM 789 O O . GLU A 1 98 ? 3.211 4.473 15.838 1.00 98.38 98 GLU A O 1
ATOM 794 N N . ILE A 1 99 ? 2.028 2.724 15.086 1.00 97.56 99 ILE A N 1
ATOM 795 C CA . ILE A 1 99 ? 0.869 2.956 15.958 1.00 97.56 99 ILE A CA 1
ATOM 796 C C . ILE A 1 99 ? 0.756 1.838 16.991 1.00 97.56 99 ILE A C 1
ATOM 798 O O . ILE A 1 99 ? 0.673 2.118 18.186 1.00 97.56 99 ILE A O 1
ATOM 802 N N . ALA A 1 100 ? 0.739 0.577 16.550 1.00 97.12 100 ALA A N 1
ATOM 803 C CA . ALA A 1 100 ? 0.533 -0.564 17.438 1.00 97.12 100 ALA A CA 1
ATOM 804 C C . ALA A 1 100 ? 1.082 -1.870 16.847 1.00 97.12 100 ALA A C 1
ATOM 806 O O . ALA A 1 100 ? 0.983 -2.105 15.647 1.00 97.12 100 ALA A O 1
ATOM 807 N N . ASN A 1 101 ? 1.611 -2.747 17.710 1.00 95.94 101 ASN A N 1
ATOM 808 C CA . ASN A 1 101 ? 1.995 -4.131 17.384 1.00 95.94 101 ASN A CA 1
ATOM 809 C C . ASN A 1 101 ? 2.927 -4.287 16.160 1.00 95.94 101 ASN A C 1
ATOM 811 O O . ASN A 1 101 ? 2.876 -5.295 15.456 1.00 95.94 101 ASN A O 1
ATOM 815 N N . CYS A 1 102 ? 3.778 -3.293 15.902 1.00 97.88 102 CYS A N 1
ATOM 816 C CA . CYS A 1 102 ? 4.655 -3.250 14.736 1.00 97.88 102 CYS A CA 1
ATOM 817 C C . CYS A 1 102 ? 5.807 -4.256 14.847 1.00 97.88 102 CYS A C 1
ATOM 819 O O . CYS A 1 102 ? 6.585 -4.221 15.801 1.00 97.88 102 CYS A O 1
ATOM 821 N N . SER A 1 103 ? 5.965 -5.119 13.841 1.00 97.62 103 SER A N 1
ATOM 822 C CA . SER A 1 103 ? 7.089 -6.066 13.766 1.00 97.62 103 SER A CA 1
ATOM 823 C C . SER A 1 103 ? 8.359 -5.458 13.161 1.00 97.62 103 SER A C 1
ATOM 825 O O . SER A 1 103 ? 9.399 -6.112 13.134 1.00 97.62 103 SER A O 1
ATOM 827 N N . ALA A 1 104 ? 8.267 -4.244 12.618 1.00 97.25 104 ALA A N 1
ATOM 828 C CA . ALA A 1 104 ? 9.370 -3.490 12.030 1.00 97.25 104 ALA A CA 1
ATOM 829 C C . ALA A 1 104 ? 9.122 -1.979 12.191 1.00 97.25 104 ALA A C 1
ATOM 831 O O . ALA A 1 104 ? 7.957 -1.576 12.310 1.00 97.25 104 ALA A O 1
ATOM 832 N N . PRO A 1 105 ? 10.175 -1.142 12.167 1.00 97.75 105 PRO A N 1
ATOM 833 C CA . PRO A 1 105 ? 10.005 0.306 12.152 1.00 97.75 105 PRO A CA 1
ATOM 834 C C . PRO A 1 105 ? 9.286 0.774 10.879 1.00 97.75 105 PRO A C 1
ATOM 836 O O . PRO A 1 105 ? 9.390 0.130 9.838 1.00 97.75 105 PRO A O 1
ATOM 839 N N . ALA A 1 106 ? 8.600 1.915 10.937 1.00 97.56 10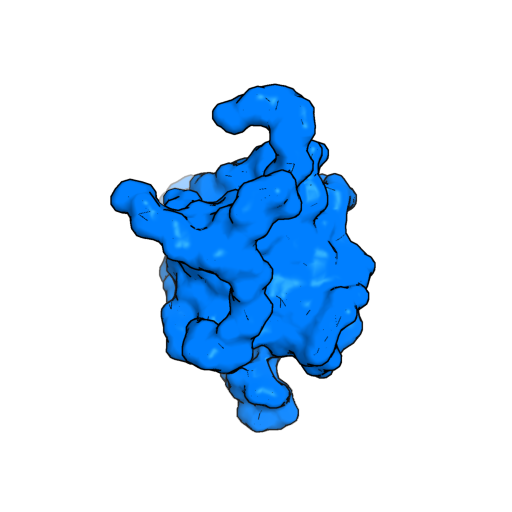6 ALA A N 1
ATOM 840 C CA . ALA A 1 106 ? 7.876 2.500 9.806 1.00 97.56 106 ALA A CA 1
ATOM 841 C C . ALA A 1 106 ? 8.825 2.894 8.658 1.00 97.56 106 ALA A C 1
ATOM 843 O O . ALA A 1 106 ? 8.537 2.696 7.476 1.00 97.56 106 ALA A O 1
ATOM 844 N N . LYS A 1 107 ? 10.005 3.415 9.013 1.00 96.06 107 LYS A N 1
ATOM 845 C CA . LYS A 1 107 ? 10.995 3.915 8.058 1.00 96.06 107 LYS A CA 1
ATOM 846 C C . LYS A 1 107 ? 11.412 2.837 7.053 1.00 96.06 107 LYS A C 1
ATOM 848 O O . LYS A 1 107 ? 11.941 1.796 7.428 1.00 96.06 107 LYS A O 1
ATOM 853 N N . GLY A 1 108 ? 11.287 3.169 5.769 1.00 93.81 108 GLY A N 1
ATOM 854 C CA . GLY A 1 108 ? 11.680 2.301 4.655 1.00 93.81 108 GLY A CA 1
ATOM 855 C C . GLY A 1 108 ? 10.550 1.419 4.123 1.00 93.81 108 GLY A C 1
ATOM 856 O O . GLY A 1 108 ? 10.733 0.788 3.088 1.00 93.81 108 GLY A O 1
ATOM 857 N N . PHE A 1 109 ? 9.384 1.426 4.773 1.00 97.69 109 PHE A N 1
ATOM 858 C CA . PHE A 1 109 ? 8.184 0.734 4.316 1.00 97.69 109 PHE A CA 1
ATOM 859 C C . PHE A 1 109 ? 7.101 1.724 3.876 1.00 97.69 109 PHE A C 1
ATOM 861 O O . PHE A 1 109 ? 7.173 2.930 4.127 1.00 97.69 109 PHE A O 1
ATOM 868 N N . GLY A 1 110 ? 6.110 1.203 3.162 1.00 98.12 110 GLY A N 1
ATOM 869 C CA . GLY A 1 110 ? 5.053 1.994 2.554 1.00 98.12 110 GLY A CA 1
ATOM 870 C C . GLY A 1 110 ? 4.186 1.173 1.612 1.00 98.12 110 GLY A C 1
ATOM 871 O O . GLY A 1 110 ? 4.393 -0.034 1.419 1.00 98.12 110 GLY A O 1
ATOM 872 N N . ILE A 1 111 ? 3.230 1.862 1.000 1.00 98.69 111 ILE A N 1
ATOM 873 C CA . ILE A 1 111 ? 2.409 1.346 -0.092 1.00 98.69 111 ILE A CA 1
ATOM 874 C C . ILE A 1 111 ? 2.739 2.083 -1.386 1.00 98.69 111 ILE A C 1
ATOM 876 O O . ILE A 1 111 ? 3.075 3.270 -1.368 1.00 98.69 111 ILE A O 1
ATOM 880 N N . HIS A 1 112 ? 2.659 1.389 -2.517 1.00 98.56 112 HIS A N 1
ATOM 881 C CA . HIS A 1 112 ? 3.001 1.987 -3.802 1.00 98.56 112 HIS A CA 1
ATOM 882 C C . HIS A 1 112 ? 2.360 1.304 -4.999 1.00 98.56 112 HIS A C 1
ATOM 884 O O . HIS A 1 112 ? 1.769 0.232 -4.874 1.00 98.56 112 HIS A O 1
ATOM 890 N N . GLY A 1 113 ? 2.487 1.936 -6.165 1.00 98.31 113 GLY A N 1
ATOM 891 C CA . GLY A 1 113 ? 2.036 1.368 -7.430 1.00 98.31 113 GLY A CA 1
ATOM 892 C C . GLY A 1 113 ? 2.911 0.199 -7.885 1.00 98.31 113 GLY A C 1
ATOM 893 O O . GLY A 1 113 ? 4.100 0.135 -7.567 1.00 98.31 113 GLY A O 1
ATOM 894 N N . ALA A 1 114 ? 2.351 -0.721 -8.660 1.00 98.19 114 ALA A N 1
ATOM 895 C CA . ALA A 1 114 ? 3.115 -1.777 -9.301 1.00 98.19 114 ALA A CA 1
ATOM 896 C C . ALA A 1 114 ? 4.221 -1.166 -10.187 1.00 98.19 114 ALA A C 1
ATOM 898 O O . ALA A 1 114 ? 4.012 -0.104 -10.785 1.00 98.19 114 ALA A O 1
ATOM 899 N N . PRO A 1 115 ? 5.412 -1.788 -10.242 1.00 97.62 115 PRO A N 1
ATOM 900 C CA . PRO A 1 115 ? 6.497 -1.310 -11.087 1.00 97.62 115 PRO A CA 1
ATOM 901 C C . PRO A 1 115 ? 6.075 -1.319 -12.556 1.00 97.62 115 PRO A C 1
ATOM 903 O O . PRO A 1 115 ? 5.218 -2.098 -12.968 1.00 97.62 115 PRO A O 1
ATOM 906 N N . TRP A 1 116 ? 6.664 -0.427 -13.345 1.00 97.25 116 TRP A N 1
ATOM 907 C CA . TRP A 1 116 ? 6.467 -0.417 -14.790 1.00 97.25 116 TRP A CA 1
ATOM 908 C C . TRP A 1 116 ? 7.661 -1.063 -15.481 1.00 97.25 116 TRP A C 1
ATOM 910 O O . TRP A 1 116 ? 8.812 -0.759 -15.172 1.00 97.25 116 TRP A O 1
ATOM 920 N N . GLU A 1 117 ? 7.387 -1.921 -16.448 1.00 95.44 117 GLU A N 1
ATOM 921 C CA . GLU A 1 117 ? 8.388 -2.599 -17.255 1.00 95.44 117 GLU A CA 1
ATOM 922 C C . GLU A 1 117 ? 8.283 -2.154 -18.705 1.00 95.44 117 GLU A C 1
ATOM 924 O O . GLU A 1 117 ? 7.255 -1.659 -19.164 1.00 95.44 117 GLU A O 1
ATOM 929 N N . GLU A 1 118 ? 9.390 -2.270 -19.421 1.00 94.12 118 GLU A N 1
ATOM 930 C CA . GLU A 1 118 ? 9.444 -1.907 -20.826 1.00 94.12 118 GLU A CA 1
ATOM 931 C C . GLU A 1 118 ? 9.009 -3.102 -21.667 1.00 94.12 118 GLU A C 1
ATOM 933 O O . GLU A 1 118 ? 9.589 -4.185 -21.582 1.00 94.12 118 GLU A O 1
ATOM 938 N N . ASP A 1 119 ? 7.972 -2.908 -22.471 1.00 91.25 119 ASP A N 1
ATOM 939 C CA . ASP A 1 119 ? 7.495 -3.916 -23.400 1.00 91.25 119 ASP A CA 1
ATOM 940 C C . ASP A 1 119 ? 8.572 -4.159 -24.463 1.00 91.25 119 ASP A C 1
ATOM 942 O O . ASP A 1 119 ? 8.903 -3.276 -25.251 1.00 91.25 119 ASP A O 1
ATOM 946 N N . SER A 1 120 ? 9.133 -5.368 -24.492 1.00 89.56 120 SER A N 1
ATOM 947 C CA . SER A 1 120 ? 10.231 -5.705 -25.410 1.00 89.56 120 SER A CA 1
ATOM 948 C C . SER A 1 120 ? 9.884 -5.564 -26.900 1.00 89.56 120 SER A C 1
ATOM 950 O O . SER A 1 120 ? 10.793 -5.437 -27.719 1.00 89.56 120 SER A O 1
ATOM 952 N N . ALA A 1 121 ? 8.597 -5.590 -27.266 1.00 91.12 121 ALA A N 1
ATOM 953 C CA . ALA A 1 121 ? 8.154 -5.466 -28.648 1.00 91.12 121 ALA A CA 1
ATOM 954 C C . ALA A 1 121 ? 7.908 -4.006 -29.052 1.00 91.12 121 ALA A C 1
ATOM 956 O O . ALA A 1 121 ? 8.160 -3.651 -30.204 1.00 91.12 121 ALA A O 1
ATOM 957 N N . THR A 1 122 ? 7.412 -3.165 -28.137 1.00 92.25 122 THR A N 1
ATOM 958 C CA . THR A 1 122 ? 7.036 -1.774 -28.453 1.00 92.25 122 THR A CA 1
ATOM 959 C C . THR A 1 122 ? 7.975 -0.715 -27.873 1.00 92.25 122 THR A C 1
ATOM 961 O O . THR A 1 122 ? 7.955 0.424 -28.335 1.00 92.25 122 THR A O 1
ATOM 964 N N . GLY A 1 123 ? 8.795 -1.062 -26.879 1.00 89.19 123 GLY A N 1
ATOM 965 C CA . GLY A 1 123 ? 9.593 -0.118 -26.090 1.00 89.19 123 GLY A CA 1
ATOM 966 C C . GLY A 1 123 ? 8.752 0.777 -25.170 1.00 89.19 123 GLY A C 1
ATOM 967 O O . GLY A 1 123 ? 9.258 1.742 -24.597 1.00 89.19 123 GLY A O 1
ATOM 968 N N . GLU A 1 124 ? 7.449 0.514 -25.045 1.00 92.06 124 GLU A N 1
ATOM 969 C CA . GLU A 1 124 ? 6.559 1.294 -24.189 1.00 92.06 124 GLU A CA 1
ATOM 970 C C . GLU A 1 124 ? 6.628 0.799 -22.749 1.00 92.06 124 GLU A C 1
ATOM 972 O O . GLU A 1 124 ? 6.670 -0.402 -22.494 1.00 92.06 124 GLU A O 1
ATOM 977 N N . LEU A 1 125 ? 6.562 1.721 -21.790 1.00 93.75 125 LEU A N 1
ATOM 978 C CA . LEU A 1 125 ? 6.415 1.333 -20.395 1.00 93.75 125 LEU A CA 1
ATOM 979 C C . LEU A 1 125 ? 4.979 0.893 -20.116 1.00 93.75 125 LEU A C 1
ATOM 981 O O . LEU A 1 125 ? 4.028 1.614 -20.429 1.00 93.75 125 LEU A O 1
ATOM 985 N N . ARG A 1 126 ? 4.838 -0.266 -19.481 1.00 95.50 126 ARG A N 1
ATOM 986 C CA . ARG A 1 126 ? 3.569 -0.848 -19.055 1.00 95.50 126 ARG A CA 1
ATOM 987 C C . ARG A 1 126 ? 3.661 -1.267 -17.605 1.00 95.50 126 ARG A C 1
ATOM 989 O O . ARG A 1 126 ? 4.693 -1.737 -17.145 1.00 95.50 126 ARG A O 1
ATOM 996 N N . GLU A 1 127 ? 2.570 -1.086 -16.883 1.00 97.06 127 GLU A N 1
ATOM 997 C CA . GLU A 1 127 ? 2.473 -1.560 -15.512 1.00 97.06 127 GLU A CA 1
ATOM 998 C C . GLU A 1 127 ? 2.559 -3.092 -15.444 1.00 97.06 127 GLU A C 1
ATOM 1000 O O . GLU A 1 127 ? 1.785 -3.792 -16.102 1.00 97.06 127 GLU A O 1
ATOM 1005 N N . GLU A 1 128 ? 3.442 -3.605 -14.587 1.00 96.88 128 GLU A N 1
ATOM 1006 C CA . GLU A 1 128 ? 3.605 -5.034 -14.332 1.00 96.88 128 GLU A CA 1
ATOM 1007 C C . GLU A 1 128 ? 2.527 -5.534 -13.361 1.00 96.88 128 GLU A C 1
ATOM 1009 O O . GLU A 1 128 ? 2.722 -5.682 -12.152 1.00 96.88 128 GLU A O 1
ATOM 1014 N N . ARG A 1 129 ? 1.328 -5.771 -13.896 1.00 97.50 129 ARG A N 1
ATOM 1015 C CA . ARG A 1 129 ? 0.168 -6.192 -13.096 1.00 97.50 129 ARG A CA 1
ATOM 1016 C C . ARG A 1 129 ? 0.291 -7.602 -12.538 1.00 97.50 129 ARG A C 1
ATOM 1018 O O . ARG A 1 129 ? -0.367 -7.900 -11.541 1.00 97.50 129 ARG A O 1
ATOM 1025 N N . ALA A 1 130 ? 1.098 -8.477 -13.139 1.00 96.88 130 ALA A N 1
ATOM 1026 C CA . ALA A 1 130 ? 1.205 -9.850 -12.669 1.00 96.88 130 ALA A CA 1
ATOM 1027 C C . ALA A 1 130 ? 1.986 -9.953 -11.352 1.00 96.88 130 ALA A C 1
ATOM 1029 O O . ALA A 1 130 ? 1.979 -11.026 -10.752 1.00 96.88 130 ALA A O 1
ATOM 1030 N N . CYS A 1 131 ? 2.612 -8.878 -10.852 1.00 96.50 131 CYS A N 1
ATOM 1031 C CA . CYS A 1 131 ? 3.171 -8.863 -9.497 1.00 96.50 131 CYS A CA 1
ATOM 1032 C C . CYS A 1 131 ? 2.098 -8.741 -8.395 1.00 96.50 131 CYS A C 1
ATOM 1034 O O . CYS A 1 131 ? 2.385 -8.957 -7.216 1.00 96.50 131 CYS A O 1
ATOM 1036 N N . ILE A 1 132 ? 0.863 -8.364 -8.743 1.00 98.38 132 ILE A N 1
ATOM 1037 C CA . ILE A 1 132 ? -0.244 -8.245 -7.790 1.00 98.38 132 ILE A CA 1
ATOM 1038 C C . ILE A 1 132 ? -0.770 -9.638 -7.433 1.00 98.38 132 ILE A C 1
ATOM 1040 O O . ILE A 1 132 ? -0.941 -10.496 -8.295 1.00 98.38 132 ILE A O 1
ATOM 1044 N N . GLY A 1 133 ? -1.003 -9.878 -6.142 1.00 97.62 133 GLY A N 1
ATOM 1045 C CA . GLY A 1 133 ? -1.317 -11.200 -5.598 1.00 97.62 133 GLY A CA 1
ATOM 1046 C C . GLY A 1 133 ? -0.083 -12.052 -5.280 1.00 97.62 133 GLY A C 1
ATOM 1047 O O . GLY A 1 133 ? -0.232 -13.131 -4.705 1.00 97.62 133 GLY A O 1
ATOM 1048 N N . LYS A 1 134 ? 1.131 -11.587 -5.610 1.00 97.75 134 LYS A N 1
ATOM 1049 C CA . LYS A 1 134 ? 2.386 -12.325 -5.402 1.00 97.75 134 LYS A CA 1
ATOM 1050 C C . LYS A 1 134 ? 3.232 -11.766 -4.257 1.00 97.75 134 LYS A C 1
ATOM 1052 O O . LYS A 1 134 ? 3.075 -10.622 -3.842 1.00 97.75 134 LYS A O 1
ATOM 1057 N N . PHE A 1 135 ? 4.174 -12.584 -3.790 1.00 97.94 135 PHE A N 1
ATOM 1058 C CA . PHE A 1 135 ? 5.150 -12.262 -2.745 1.00 97.94 135 PHE A CA 1
ATOM 1059 C C . PHE A 1 135 ? 6.522 -12.010 -3.382 1.00 97.94 135 PHE A C 1
ATOM 1061 O O . PHE A 1 135 ? 7.369 -12.901 -3.428 1.00 97.94 135 PHE A O 1
ATOM 1068 N N . GLU A 1 136 ? 6.733 -10.815 -3.929 1.00 96.88 136 GLU A N 1
ATOM 1069 C CA . GLU A 1 136 ? 7.910 -10.493 -4.756 1.00 96.88 136 GLU A CA 1
ATOM 1070 C C . GLU A 1 136 ? 8.601 -9.171 -4.372 1.00 96.88 136 GLU A C 1
ATOM 1072 O O . GLU A 1 136 ? 9.734 -8.927 -4.793 1.00 96.88 136 GLU A O 1
ATOM 1077 N N . SER A 1 137 ? 7.973 -8.325 -3.548 1.00 96.06 137 SER A N 1
ATOM 1078 C CA . SER A 1 137 ? 8.548 -7.035 -3.146 1.00 96.06 137 SER A CA 1
ATOM 1079 C C . SER A 1 137 ? 9.637 -7.176 -2.070 1.00 96.06 137 SER A C 1
ATOM 1081 O O . SER A 1 137 ? 9.814 -8.232 -1.457 1.00 96.06 137 SER A O 1
ATOM 1083 N N . ASP A 1 138 ? 10.357 -6.086 -1.800 1.00 95.25 138 ASP A N 1
ATOM 1084 C CA . ASP A 1 138 ? 11.323 -5.996 -0.693 1.00 95.25 138 ASP A CA 1
ATOM 1085 C C . ASP A 1 138 ? 10.668 -5.688 0.668 1.00 95.25 138 ASP A C 1
ATOM 1087 O O . ASP A 1 138 ? 11.360 -5.409 1.642 1.00 95.25 138 ASP A O 1
ATOM 1091 N N . GLY A 1 139 ? 9.334 -5.755 0.754 1.00 96.50 139 GLY A N 1
ATOM 1092 C CA . GLY A 1 139 ? 8.565 -5.573 1.990 1.00 96.50 139 GLY A CA 1
ATOM 1093 C C . GLY A 1 139 ? 7.392 -4.605 1.852 1.00 96.50 139 GLY A C 1
ATOM 1094 O O . GLY A 1 139 ? 6.423 -4.699 2.601 1.00 96.50 139 GLY A O 1
ATOM 1095 N N . CYS A 1 140 ? 7.424 -3.720 0.861 1.00 97.94 140 CYS A N 1
ATOM 1096 C CA . CYS A 1 140 ? 6.346 -2.770 0.598 1.00 97.94 140 CYS A CA 1
ATOM 1097 C C . CYS A 1 140 ? 5.110 -3.448 -0.009 1.00 97.94 140 CYS A C 1
ATOM 1099 O O . CYS A 1 140 ? 5.203 -4.533 -0.590 1.00 97.94 140 CYS A O 1
ATOM 1101 N N . ILE A 1 141 ? 3.961 -2.785 0.087 1.00 98.81 141 ILE A N 1
ATOM 1102 C CA . ILE A 1 141 ? 2.688 -3.302 -0.428 1.00 98.81 141 ILE A CA 1
ATOM 1103 C C . ILE A 1 141 ? 2.405 -2.655 -1.783 1.00 98.81 141 ILE A C 1
ATOM 1105 O O . ILE A 1 141 ? 2.385 -1.429 -1.899 1.00 98.81 141 ILE A O 1
ATOM 1109 N N . ARG A 1 142 ? 2.203 -3.480 -2.810 1.00 98.75 142 ARG A N 1
ATOM 1110 C CA . ARG A 1 142 ? 1.977 -3.041 -4.191 1.00 98.75 142 ARG A CA 1
ATOM 1111 C C . ARG A 1 142 ? 0.494 -3.043 -4.525 1.00 98.75 142 ARG A C 1
ATOM 1113 O O . ARG A 1 142 ? -0.192 -4.023 -4.252 1.00 98.75 142 ARG A O 1
ATOM 1120 N N . PHE A 1 143 ? 0.043 -1.992 -5.187 1.00 98.75 143 PHE A N 1
ATOM 1121 C CA . PHE A 1 143 ? -1.299 -1.826 -5.738 1.00 98.75 143 PHE A CA 1
ATOM 1122 C C . PHE A 1 143 ? -1.192 -1.568 -7.241 1.00 98.75 143 PHE A C 1
ATOM 1124 O O . PHE A 1 143 ? -0.177 -1.047 -7.696 1.00 98.75 143 PHE A O 1
ATOM 1131 N N . VAL A 1 144 ? -2.222 -1.891 -8.024 1.00 98.44 144 VAL A N 1
ATOM 1132 C CA . VAL A 1 144 ? -2.280 -1.381 -9.406 1.00 98.44 144 VAL A CA 1
ATOM 1133 C C . VAL A 1 144 ? -2.466 0.137 -9.408 1.00 98.44 144 VAL A C 1
ATOM 1135 O O . VAL A 1 144 ? -2.898 0.729 -8.416 1.00 98.44 144 VAL A O 1
ATOM 1138 N N . THR A 1 145 ? -2.153 0.767 -10.535 1.00 98.06 145 THR A N 1
ATOM 1139 C CA . THR A 1 145 ? -2.114 2.218 -10.707 1.00 98.06 145 THR A CA 1
ATOM 1140 C C . THR A 1 145 ? -3.466 2.831 -10.369 1.00 98.06 145 THR A C 1
ATOM 1142 O O . THR A 1 145 ? -3.520 3.774 -9.590 1.00 98.06 145 THR A O 1
ATOM 1145 N N . GLU A 1 146 ? -4.568 2.266 -10.864 1.00 97.94 146 GLU A N 1
ATOM 1146 C CA . GLU A 1 146 ? -5.908 2.784 -10.548 1.00 97.94 146 GLU A CA 1
ATOM 1147 C C . GLU A 1 146 ? -6.189 2.809 -9.037 1.00 97.94 146 GLU A C 1
ATOM 1149 O O . GLU A 1 146 ? -6.765 3.770 -8.528 1.00 97.94 146 GLU A O 1
ATOM 1154 N N . ASP A 1 147 ? -5.752 1.778 -8.313 1.00 98.31 147 ASP A N 1
ATOM 1155 C CA . ASP A 1 147 ? -6.028 1.630 -6.886 1.00 98.31 147 ASP A CA 1
ATOM 1156 C C . ASP A 1 147 ? -5.118 2.522 -6.032 1.00 98.31 147 ASP A C 1
ATOM 1158 O O . ASP A 1 147 ? -5.594 3.167 -5.097 1.00 98.31 147 ASP A O 1
ATOM 1162 N N . ILE A 1 148 ? -3.823 2.626 -6.358 1.00 98.25 148 ILE A N 1
ATOM 1163 C CA . ILE A 1 148 ? -2.922 3.511 -5.604 1.00 98.25 148 ILE A CA 1
ATOM 1164 C C . ILE A 1 148 ? -3.257 4.989 -5.823 1.00 98.25 148 ILE A C 1
ATOM 1166 O O . ILE A 1 148 ? -3.095 5.791 -4.907 1.00 98.25 148 ILE A O 1
ATOM 1170 N N . GLU A 1 149 ? -3.740 5.362 -7.011 1.00 97.38 149 GLU A N 1
ATOM 1171 C CA . GLU A 1 149 ? -4.187 6.726 -7.314 1.00 97.38 149 GLU A CA 1
ATOM 1172 C C . GLU A 1 149 ? -5.457 7.093 -6.531 1.00 97.38 149 GLU A C 1
ATOM 1174 O O . GLU A 1 149 ? -5.575 8.210 -6.024 1.00 97.38 149 GLU A O 1
ATOM 1179 N N . GLU A 1 150 ? -6.382 6.144 -6.376 1.00 96.12 150 GLU A N 1
ATOM 1180 C CA . GLU A 1 150 ? -7.585 6.303 -5.553 1.00 96.12 150 GLU A CA 1
ATOM 1181 C C . GLU A 1 150 ? -7.228 6.485 -4.070 1.00 96.12 150 GLU A C 1
ATOM 1183 O O . GLU A 1 150 ? -7.682 7.439 -3.433 1.00 96.12 150 GLU A O 1
ATOM 1188 N N . ILE A 1 151 ? -6.360 5.622 -3.532 1.00 96.62 151 ILE A N 1
ATOM 1189 C CA . ILE A 1 151 ? -5.881 5.723 -2.147 1.00 96.62 151 ILE A CA 1
ATOM 1190 C C . ILE A 1 151 ? -5.137 7.047 -1.940 1.00 96.62 151 ILE A C 1
ATOM 1192 O O . ILE A 1 151 ? -5.388 7.752 -0.963 1.00 96.62 151 ILE A O 1
ATOM 1196 N N . PHE A 1 152 ? -4.266 7.424 -2.878 1.00 95.75 152 PHE A N 1
ATOM 1197 C CA . PHE A 1 152 ? -3.533 8.689 -2.855 1.00 95.75 152 PHE A CA 1
ATOM 1198 C C . PHE A 1 152 ? -4.462 9.896 -2.697 1.00 95.75 152 PHE A C 1
ATOM 1200 O O . PHE A 1 152 ? -4.224 10.733 -1.825 1.00 95.75 152 PHE A O 1
ATOM 1207 N N . ALA A 1 153 ? -5.531 9.972 -3.496 1.00 93.94 153 ALA A N 1
ATOM 1208 C CA . ALA A 1 153 ? -6.480 11.083 -3.452 1.00 93.94 153 ALA A CA 1
ATOM 1209 C C . ALA A 1 153 ? -7.139 11.250 -2.070 1.00 93.94 153 ALA A C 1
ATOM 1211 O O . ALA A 1 153 ? -7.513 12.360 -1.688 1.00 93.94 153 ALA A O 1
ATOM 1212 N N . ILE A 1 154 ? -7.248 10.165 -1.303 1.00 92.69 154 ILE A N 1
ATOM 1213 C CA . ILE A 1 154 ? -7.813 10.174 0.045 1.00 92.69 154 ILE A CA 1
ATOM 1214 C C . ILE A 1 154 ? -6.748 10.523 1.084 1.00 92.69 154 ILE A C 1
ATOM 1216 O O . ILE A 1 154 ? -6.967 11.438 1.880 1.00 92.69 154 ILE A O 1
ATOM 1220 N N . VAL A 1 155 ? -5.584 9.867 1.042 1.00 91.69 155 VAL A N 1
ATOM 1221 C CA . VAL A 1 155 ? -4.501 10.056 2.025 1.00 91.69 155 VAL A CA 1
ATOM 1222 C C . VAL A 1 155 ? -4.044 11.516 2.099 1.00 91.69 155 VAL A C 1
ATOM 1224 O O . VAL A 1 155 ? -3.808 12.020 3.192 1.00 91.69 155 VAL A O 1
ATOM 1227 N N . ILE A 1 156 ? -3.994 12.242 0.974 1.00 91.00 156 ILE A N 1
ATOM 1228 C CA . ILE A 1 156 ? -3.598 13.666 0.981 1.00 91.00 156 ILE A CA 1
ATOM 1229 C C . ILE A 1 156 ? -4.625 14.599 1.631 1.00 91.00 156 ILE A C 1
ATOM 1231 O O . ILE A 1 156 ? -4.312 15.756 1.905 1.00 91.00 156 ILE A O 1
ATOM 1235 N N . THR A 1 157 ? -5.863 14.143 1.826 1.00 90.12 157 THR A N 1
ATOM 1236 C CA . THR A 1 157 ? -6.945 14.983 2.360 1.00 90.12 157 THR A CA 1
ATOM 1237 C C . THR A 1 157 ? -7.356 14.602 3.772 1.00 90.12 157 THR A C 1
ATOM 1239 O O . THR A 1 157 ? -7.929 15.438 4.475 1.00 90.12 157 THR A O 1
ATOM 1242 N N . ARG A 1 158 ? -7.113 13.355 4.197 1.00 91.94 158 ARG A N 1
ATOM 1243 C CA . ARG A 1 158 ? -7.609 12.823 5.469 1.00 91.94 158 ARG A CA 1
ATOM 1244 C C . ARG A 1 158 ? -6.614 11.846 6.108 1.00 91.94 158 ARG A C 1
ATOM 1246 O O . ARG A 1 158 ? -6.031 11.023 5.401 1.00 91.94 158 ARG A O 1
ATOM 1253 N N . PRO A 1 159 ? -6.481 11.865 7.451 1.00 92.19 159 PRO A N 1
ATOM 1254 C CA . PRO A 1 159 ? -5.681 10.882 8.172 1.00 92.19 159 PRO A CA 1
ATOM 1255 C C . PRO A 1 159 ? -6.094 9.456 7.813 1.00 92.19 159 PRO A C 1
ATOM 1257 O O . PRO A 1 159 ? -7.279 9.105 7.867 1.00 92.19 159 PRO A O 1
ATOM 1260 N N . THR A 1 160 ? -5.100 8.648 7.459 1.00 96.50 160 THR A N 1
ATOM 1261 C CA . THR A 1 160 ? -5.298 7.270 7.023 1.00 96.50 160 THR A CA 1
ATOM 1262 C C . THR A 1 160 ? -4.318 6.361 7.745 1.00 96.50 160 THR A C 1
ATOM 1264 O O . THR A 1 160 ? -3.121 6.641 7.805 1.00 96.50 160 THR A O 1
ATOM 1267 N N . THR A 1 161 ? -4.824 5.264 8.294 1.00 97.75 161 THR A N 1
ATOM 1268 C CA . THR A 1 161 ? -3.995 4.224 8.909 1.00 97.75 161 THR A CA 1
ATOM 1269 C C . THR A 1 161 ? -4.055 2.942 8.095 1.00 97.75 161 THR A C 1
ATOM 1271 O O . THR A 1 161 ? -4.981 2.724 7.313 1.00 97.75 161 THR A O 1
ATOM 1274 N N . ILE A 1 162 ? -3.056 2.091 8.279 1.00 98.44 162 ILE A N 1
ATOM 1275 C CA . ILE A 1 162 ? -2.995 0.758 7.694 1.00 98.44 162 ILE A CA 1
ATOM 1276 C C . ILE A 1 162 ? -2.707 -0.251 8.800 1.00 98.44 162 ILE A C 1
ATOM 1278 O O . ILE A 1 162 ? -1.762 -0.065 9.559 1.00 98.44 162 ILE A O 1
ATOM 1282 N N . ASP A 1 163 ? -3.524 -1.290 8.912 1.00 98.50 163 ASP A N 1
ATOM 1283 C CA . ASP A 1 163 ? -3.280 -2.444 9.770 1.00 98.50 163 ASP A CA 1
ATOM 1284 C C . ASP A 1 163 ? -2.893 -3.642 8.911 1.00 98.50 163 ASP A C 1
ATOM 1286 O O . ASP A 1 163 ? -3.594 -3.994 7.962 1.00 98.50 163 ASP A O 1
ATOM 1290 N N . ILE A 1 164 ? -1.744 -4.240 9.206 1.00 98.69 164 ILE A N 1
ATOM 1291 C CA . ILE A 1 164 ? -1.198 -5.363 8.451 1.00 98.69 164 ILE A CA 1
ATOM 1292 C C . ILE A 1 164 ? -1.192 -6.581 9.359 1.00 98.69 164 ILE A C 1
ATOM 1294 O O . ILE A 1 164 ? -0.428 -6.664 10.325 1.00 98.69 164 ILE A O 1
ATOM 1298 N N . VAL A 1 165 ? -2.037 -7.546 9.025 1.00 98.44 165 VAL A N 1
ATOM 1299 C CA . VAL A 1 165 ? -2.269 -8.745 9.823 1.00 98.44 165 VAL A CA 1
ATOM 1300 C C . VAL A 1 165 ? -1.901 -9.991 9.040 1.00 98.44 165 VAL A C 1
ATOM 1302 O O . VAL A 1 165 ? -1.888 -10.018 7.807 1.00 98.44 165 VAL A O 1
ATOM 1305 N N . LYS A 1 166 ? -1.602 -11.065 9.769 1.00 97.81 166 LYS A N 1
ATOM 1306 C CA . LYS A 1 166 ? -1.302 -12.349 9.139 1.00 97.81 166 LYS A CA 1
ATOM 1307 C C . LYS A 1 166 ? -2.533 -12.918 8.442 1.00 97.81 166 LYS A C 1
ATOM 1309 O O . LYS A 1 166 ? -2.404 -13.423 7.331 1.00 97.81 166 LYS A O 1
ATOM 1314 N N . ARG A 1 167 ? -3.689 -12.845 9.102 1.00 97.38 167 ARG A N 1
ATOM 1315 C CA . ARG A 1 167 ? -4.997 -13.228 8.571 1.00 97.38 167 ARG A CA 1
ATOM 1316 C C . ARG A 1 167 ? -6.032 -12.189 8.966 1.00 97.38 167 ARG A C 1
ATOM 1318 O O . ARG A 1 167 ? -5.937 -11.624 10.051 1.00 97.38 167 ARG A O 1
ATOM 1325 N N . PHE A 1 168 ? -7.024 -11.966 8.110 1.00 94.88 168 PHE A N 1
ATOM 1326 C CA . PHE A 1 168 ? -8.096 -10.996 8.342 1.00 94.88 168 PHE A CA 1
ATOM 1327 C C . PHE A 1 168 ? -8.780 -11.180 9.706 1.00 94.88 168 PHE A C 1
ATOM 1329 O O . PHE A 1 168 ? -9.125 -10.206 10.363 1.00 94.88 168 PHE A O 1
ATOM 1336 N N . GLU A 1 169 ? -8.941 -12.425 10.157 1.00 95.00 169 GLU A N 1
ATOM 1337 C CA . GLU A 1 169 ? -9.599 -12.753 11.424 1.00 95.00 169 GLU A CA 1
ATOM 1338 C C . GLU A 1 169 ? -8.787 -12.335 12.662 1.00 95.00 169 GLU A C 1
ATOM 1340 O O . GLU A 1 169 ? -9.340 -12.260 13.757 1.00 95.00 169 GLU A O 1
ATOM 1345 N N . ASP A 1 170 ? -7.492 -12.054 12.496 1.00 94.88 170 ASP A N 1
ATOM 1346 C CA . ASP A 1 170 ? -6.617 -11.584 13.571 1.00 94.88 170 ASP A CA 1
ATOM 1347 C C . ASP A 1 170 ? -6.777 -10.061 13.813 1.00 94.88 170 ASP A C 1
ATOM 1349 O O . ASP A 1 170 ? -6.231 -9.527 14.780 1.00 94.88 170 ASP A O 1
ATOM 1353 N N . ALA A 1 171 ? -7.504 -9.351 12.940 1.00 94.56 171 ALA A N 1
ATOM 1354 C CA . ALA A 1 171 ? -7.658 -7.902 12.997 1.00 94.56 171 ALA A CA 1
ATOM 1355 C C . ALA A 1 171 ? -8.674 -7.451 14.053 1.00 94.56 171 ALA A C 1
ATOM 1357 O O . ALA A 1 171 ? -9.777 -7.991 14.163 1.00 94.56 171 ALA A O 1
ATOM 1358 N N . VAL A 1 172 ? -8.340 -6.376 14.771 1.00 91.38 172 VAL A N 1
ATOM 1359 C CA . VAL A 1 172 ? -9.269 -5.680 15.671 1.00 91.38 172 VAL A CA 1
ATOM 1360 C C . VAL A 1 172 ? -9.622 -4.340 15.047 1.00 91.38 172 VAL A C 1
ATOM 1362 O O . VAL A 1 172 ? -8.940 -3.335 15.240 1.00 91.38 172 VAL A O 1
ATOM 1365 N N . LEU A 1 173 ? -10.690 -4.342 14.256 1.00 90.38 173 LEU A N 1
ATOM 1366 C CA . LEU A 1 173 ? -11.101 -3.165 13.505 1.00 90.38 173 LEU A CA 1
ATOM 1367 C C . LEU A 1 173 ? -11.947 -2.201 14.357 1.00 90.38 173 LEU A C 1
ATOM 1369 O O . LEU A 1 173 ? -12.840 -2.647 15.082 1.00 90.38 173 LEU A O 1
ATOM 1373 N N . PRO A 1 174 ? -11.729 -0.879 14.240 1.00 87.00 174 PRO A N 1
ATOM 1374 C CA . PRO A 1 174 ? -12.519 0.118 14.951 1.00 87.00 174 PRO A CA 1
ATOM 1375 C C . PRO A 1 174 ? -13.941 0.228 14.386 1.00 87.00 174 PRO A C 1
ATOM 1377 O O . PRO A 1 174 ? -14.168 0.036 13.186 1.00 87.00 174 PRO A O 1
ATOM 1380 N N . GLY A 1 175 ? -14.879 0.604 15.256 1.00 89.50 175 GLY A N 1
ATOM 1381 C CA . GLY A 1 175 ? -16.282 0.838 14.915 1.00 89.50 175 GLY A CA 1
ATOM 1382 C C . GLY A 1 175 ? -17.087 -0.425 14.591 1.00 89.50 175 GLY A C 1
ATOM 1383 O O . GLY A 1 175 ? -16.546 -1.510 14.365 1.00 89.50 175 GLY A O 1
ATOM 1384 N N . GLU A 1 176 ? -18.407 -0.267 14.562 1.00 92.75 176 GLU A N 1
ATOM 1385 C CA . GLU A 1 176 ? -19.354 -1.294 14.130 1.00 92.75 176 GLU A CA 1
ATOM 1386 C C . GLU A 1 176 ? -19.452 -1.304 12.602 1.00 92.75 176 GLU A C 1
ATOM 1388 O O . GLU A 1 176 ? -19.641 -0.258 11.976 1.00 92.75 176 GLU A O 1
ATOM 1393 N N . GLU A 1 177 ? -19.309 -2.479 11.988 1.00 91.06 177 GLU A N 1
ATOM 1394 C CA . GLU A 1 177 ? -19.450 -2.603 10.540 1.00 91.06 177 GLU A CA 1
ATOM 1395 C C . GLU A 1 177 ? -20.910 -2.470 10.124 1.00 91.06 177 GLU A C 1
ATOM 1397 O O . GLU A 1 177 ? -21.773 -3.217 10.581 1.00 91.06 177 GLU A O 1
ATOM 1402 N N . VAL A 1 178 ? -21.170 -1.533 9.220 1.00 91.31 178 VAL A N 1
ATOM 1403 C CA . VAL A 1 178 ? -22.491 -1.334 8.636 1.00 91.31 178 VAL A CA 1
ATOM 1404 C C . VAL A 1 178 ? -22.480 -1.918 7.234 1.00 91.31 178 VAL A C 1
ATOM 1406 O O . VAL A 1 178 ? -21.712 -1.475 6.378 1.00 91.31 178 VAL A O 1
ATOM 1409 N N . ALA A 1 179 ? -23.340 -2.910 7.002 1.00 78.75 179 ALA A N 1
ATOM 1410 C CA . ALA A 1 179 ? -23.598 -3.407 5.659 1.00 78.75 179 ALA A CA 1
ATOM 1411 C C . ALA A 1 179 ? -24.187 -2.271 4.808 1.00 78.75 179 ALA A C 1
ATOM 1413 O O . ALA A 1 179 ? -25.146 -1.617 5.228 1.00 78.75 179 ALA A O 1
ATOM 1414 N N . LEU A 1 180 ? -23.572 -2.026 3.651 1.00 60.38 180 LEU A N 1
ATOM 1415 C CA . LEU A 1 180 ? -24.090 -1.106 2.638 1.00 60.38 180 LEU A CA 1
ATOM 1416 C C . LEU A 1 180 ? -25.269 -1.726 1.884 1.00 60.38 180 LEU A C 1
ATOM 1418 O O . LEU A 1 180 ? -25.221 -2.950 1.620 1.00 60.38 180 LEU A O 1
#

Foldseek 3Di:
DDPPFQKEKEWEAALQFQKIWIWIARPVQQEIETDDMFFKFFAAQDCVAPLRGLAKAAKFWWDLPKDAFDPPCWDDDPNDIDRVLQAFNGMWIFGPAGDDDISDTRPPETEGEAGWDQDPVPRDTDGPCVSGRYRHHNHYMYGHPVVVVVVSVRVNPHIYMYGYDNGPVVDDDTGDYDDD

Radius of gyration: 16.46 Å; chains: 1; bounding box: 47×36×46 Å

pLDDT: mean 94.54, std 7.07, range [52.0, 98.81]

Sequence (180 aa):
ISADKDVRFHLLVDVSRSRAWFYALDMGDQKRYLLKTYNVGLGRPNPSNPSGCLTPLGTYELGDRIAIYKPKATGWFNGEKVEMIKVFGSRWIPFEKEIANCSAPAKGFGIHGAPWEEDSATGELREERACIGKFESDGCIRFVTEDIEEIFAIVITRPTTIDIVKRFEDAVLPGEEVAL

Secondary structure (DSSP, 8-state):
--TTS-EEEEEEEEGGGTEEEEEEEETTTTEEEEEEEEE-BEEPB-TTSTTSBSSPPEEEEEPS--EE--TT-EEEETTEEEETHHHHTTEEEEEEEEEES-SS-STT-EEEEPPEEE-TTT--EEE-GGGTTSEEESSPEEE-HHHHHHHHHHHTTS-EEEEEESSGGG---SSEEPP-